Protein AF-A0A6B3C940-F1 (afdb_monomer_lite)

InterPro domains:
  IPR001482 Type II/IV secretion system domain [PF00437] (2-146)
  IPR027417 P-loop containing nucleoside triphosphate hydrolase [G3DSA:3.40.50.300] (10-146)
  IPR027417 P-loop containing nucleoside triphosphate hydrolase [SSF52540] (2-145)

Structure (mmCIF, N/CA/C/O backbone):
data_AF-A0A6B3C940-F1
#
_entry.id   AF-A0A6B3C940-F1
#
loop_
_atom_site.group_PDB
_atom_site.id
_atom_site.type_symbol
_atom_site.label_atom_id
_atom_site.label_alt_id
_atom_site.label_comp_id
_atom_site.label_asym_id
_atom_site.label_entity_id
_atom_site.label_seq_id
_atom_site.pdbx_PDB_ins_code
_atom_site.Cartn_x
_atom_site.Cartn_y
_atom_site.Cartn_z
_atom_site.occupancy
_atom_site.B_iso_or_equiv
_atom_site.auth_seq_id
_atom_site.auth_comp_id
_atom_site.auth_asym_id
_atom_site.auth_atom_id
_atom_site.pdbx_PDB_model_num
ATOM 1 N N . TYR A 1 1 ? 29.501 3.922 1.424 1.00 78.38 1 TYR A N 1
ATOM 2 C CA . TYR A 1 1 ? 28.466 4.192 2.441 1.00 78.38 1 TYR A CA 1
ATOM 3 C C . TYR A 1 1 ? 27.415 3.102 2.311 1.00 78.38 1 TYR A C 1
ATOM 5 O O . TYR A 1 1 ? 27.177 2.661 1.195 1.00 78.38 1 TYR A O 1
ATOM 13 N N . VAL A 1 2 ? 26.860 2.609 3.416 1.00 84.44 2 VAL A N 1
ATOM 14 C CA . VAL A 1 2 ? 25.810 1.578 3.408 1.00 84.44 2 VAL A CA 1
ATOM 15 C C . VAL A 1 2 ? 24.612 2.154 4.147 1.00 84.44 2 VAL A C 1
ATOM 17 O O . VAL A 1 2 ? 24.773 2.667 5.253 1.00 84.44 2 VAL A O 1
ATOM 20 N N . THR A 1 3 ? 23.434 2.076 3.536 1.00 82.44 3 THR A N 1
ATOM 21 C CA . THR A 1 3 ? 22.167 2.509 4.135 1.00 82.44 3 THR A CA 1
ATOM 22 C C . THR A 1 3 ? 21.304 1.274 4.340 1.00 82.44 3 THR A C 1
ATOM 24 O O . THR A 1 3 ? 21.071 0.529 3.394 1.00 82.44 3 THR A O 1
ATOM 27 N N . ILE A 1 4 ? 20.838 1.043 5.568 1.00 83.06 4 ILE A N 1
ATOM 28 C CA . ILE A 1 4 ? 19.962 -0.086 5.903 1.00 83.06 4 ILE A CA 1
ATOM 29 C C . ILE A 1 4 ? 18.574 0.459 6.223 1.00 83.06 4 ILE A C 1
ATOM 31 O O . ILE A 1 4 ? 18.421 1.286 7.124 1.00 83.06 4 ILE A O 1
ATOM 35 N N . ARG A 1 5 ? 17.554 -0.027 5.512 1.00 78.19 5 ARG A N 1
ATOM 36 C CA . ARG A 1 5 ? 16.158 0.343 5.749 1.00 78.19 5 ARG A CA 1
ATOM 37 C C . ARG A 1 5 ? 15.486 -0.691 6.649 1.00 78.19 5 ARG A C 1
ATOM 39 O O . ARG A 1 5 ? 15.365 -1.857 6.288 1.00 78.19 5 ARG A O 1
ATOM 46 N N . ARG A 1 6 ? 15.048 -0.271 7.839 1.00 82.00 6 ARG A N 1
ATOM 47 C CA . ARG A 1 6 ? 14.323 -1.131 8.787 1.00 82.00 6 ARG A CA 1
ATOM 48 C C . ARG A 1 6 ? 12.848 -0.748 8.823 1.00 82.00 6 ARG A C 1
ATOM 50 O O . ARG A 1 6 ? 12.506 0.390 9.124 1.00 82.00 6 ARG A O 1
ATOM 57 N N . HIS A 1 7 ? 11.978 -1.723 8.586 1.00 80.56 7 HIS A N 1
ATOM 58 C CA . HIS A 1 7 ? 10.528 -1.565 8.695 1.00 80.56 7 HIS A CA 1
ATOM 59 C C . HIS A 1 7 ? 10.085 -2.018 10.091 1.00 80.56 7 HIS A C 1
ATOM 61 O O . HIS A 1 7 ? 9.946 -3.213 10.330 1.00 80.56 7 HIS A O 1
ATOM 67 N N . SER A 1 8 ? 9.934 -1.082 11.032 1.00 72.69 8 SER A N 1
ATOM 68 C CA . SER A 1 8 ? 9.575 -1.377 12.432 1.00 72.69 8 SER A CA 1
ATOM 69 C C . SER A 1 8 ? 8.089 -1.690 12.634 1.00 72.69 8 SER A C 1
ATOM 71 O O . SER A 1 8 ? 7.753 -2.467 13.518 1.00 72.69 8 SER A O 1
ATOM 73 N N . MET A 1 9 ? 7.214 -1.139 11.789 1.00 78.62 9 MET A N 1
ATOM 74 C CA . MET A 1 9 ? 5.753 -1.252 11.887 1.00 78.62 9 MET A CA 1
ATOM 75 C C . MET A 1 9 ? 5.179 -2.100 10.743 1.00 78.62 9 MET A C 1
ATOM 77 O O . MET A 1 9 ? 4.334 -1.644 9.973 1.00 78.62 9 MET A O 1
ATOM 81 N N . ARG A 1 10 ? 5.685 -3.330 10.576 1.00 82.25 10 ARG A N 1
ATOM 82 C CA . ARG A 1 10 ? 5.200 -4.251 9.523 1.00 82.25 10 ARG A CA 1
ATOM 83 C C . ARG A 1 10 ? 3.754 -4.701 9.744 1.00 82.25 10 ARG A C 1
ATOM 85 O O . ARG A 1 10 ? 3.058 -4.976 8.779 1.00 82.25 10 ARG A O 1
ATOM 92 N N . HIS A 1 11 ? 3.311 -4.723 10.998 1.00 84.38 11 HIS A N 1
ATOM 93 C CA . HIS A 1 11 ? 1.992 -5.201 11.406 1.00 84.38 11 HIS A CA 1
ATOM 94 C C . HIS A 1 11 ? 1.154 -4.099 12.062 1.00 84.38 11 HIS A C 1
ATOM 96 O O . HIS A 1 11 ? 0.402 -4.407 12.976 1.00 84.38 11 HIS A O 1
ATOM 102 N N . ALA A 1 12 ? 1.289 -2.836 11.645 1.00 88.44 12 ALA A N 1
ATOM 103 C CA . ALA A 1 12 ? 0.435 -1.766 12.166 1.00 88.44 12 ALA A CA 1
ATOM 104 C C . ALA A 1 12 ? -1.043 -2.016 11.815 1.00 88.44 12 ALA A C 1
ATOM 106 O O . ALA A 1 12 ? -1.332 -2.462 10.704 1.00 88.44 12 ALA A O 1
ATOM 107 N N . ASP A 1 13 ? -1.967 -1.744 12.736 1.00 94.31 13 ASP A N 1
ATOM 108 C CA . ASP A 1 13 ? -3.395 -1.514 12.449 1.00 94.31 13 ASP A CA 1
ATOM 109 C C . ASP A 1 13 ? -3.792 -0.051 12.686 1.00 94.31 13 ASP A C 1
ATOM 111 O O . ASP A 1 13 ? -2.944 0.796 12.965 1.00 94.31 13 ASP A O 1
ATOM 115 N N . LEU A 1 14 ? -5.064 0.291 12.459 1.00 96.69 14 LEU A N 1
ATOM 116 C CA . LEU A 1 14 ? -5.561 1.650 12.689 1.00 96.69 14 LEU A CA 1
ATOM 117 C C . LEU A 1 14 ? -5.625 2.006 14.181 1.00 96.69 14 LEU A C 1
ATOM 119 O O . LEU A 1 14 ? -5.414 3.169 14.521 1.00 96.69 14 LEU A O 1
ATOM 123 N N . GLY A 1 15 ? -5.847 1.025 15.061 1.00 96.75 15 GLY A N 1
ATOM 124 C CA . GLY A 1 15 ? -5.856 1.230 16.509 1.00 96.75 15 GLY A CA 1
ATOM 125 C C . GLY A 1 15 ? -4.479 1.642 17.028 1.00 96.75 15 GLY A C 1
ATOM 126 O O . GLY A 1 15 ? -4.376 2.582 17.819 1.00 96.75 15 GLY A O 1
ATOM 127 N N . ASP A 1 16 ? -3.413 1.029 16.504 1.00 95.38 16 ASP A N 1
ATOM 128 C CA . ASP A 1 16 ? -2.031 1.451 16.760 1.00 95.38 16 ASP A CA 1
ATOM 129 C C . ASP A 1 16 ? -1.819 2.930 16.393 1.00 95.38 16 ASP A C 1
ATOM 131 O O . ASP A 1 16 ? -1.175 3.678 17.131 1.00 95.38 16 ASP A O 1
ATOM 135 N N . LEU A 1 17 ? -2.375 3.381 15.261 1.00 95.88 17 LEU A N 1
ATOM 136 C CA . LEU A 1 17 ? -2.228 4.768 14.805 1.00 95.88 17 LEU A CA 1
ATOM 137 C C . LEU A 1 17 ? -2.989 5.760 15.686 1.00 95.88 17 LEU A C 1
ATOM 139 O O . LEU A 1 17 ? -2.483 6.861 15.919 1.00 95.88 17 LEU A O 1
ATOM 143 N N . VAL A 1 18 ? -4.159 5.372 16.199 1.00 97.44 18 VAL A N 1
ATOM 144 C CA . VAL A 1 18 ? -4.887 6.155 17.209 1.00 97.44 18 VAL A CA 1
ATOM 145 C C . VAL A 1 18 ? -4.081 6.241 18.501 1.00 97.44 18 VAL A C 1
ATOM 147 O O . VAL A 1 18 ? -3.907 7.333 19.042 1.00 97.44 18 VAL A O 1
ATOM 150 N N . GLY A 1 19 ? -3.515 5.123 18.967 1.00 96.31 19 GLY A N 1
ATOM 151 C CA . GLY A 1 19 ? -2.667 5.090 20.163 1.00 96.31 19 GLY A CA 1
ATOM 152 C C . GLY A 1 19 ? -1.415 5.969 20.052 1.00 96.31 19 GLY A C 1
ATOM 153 O O . GLY A 1 19 ? -0.971 6.545 21.044 1.00 96.31 19 GLY A O 1
ATOM 154 N N . LEU A 1 20 ? -0.876 6.122 18.840 1.00 93.69 20 LEU A N 1
ATOM 155 C CA . LEU A 1 20 ? 0.247 7.014 18.533 1.00 93.69 20 LEU A CA 1
ATOM 156 C C . LEU A 1 20 ? -0.168 8.477 18.291 1.00 93.69 20 LEU A C 1
ATOM 158 O O . LEU A 1 20 ? 0.703 9.322 18.080 1.00 93.69 20 LEU A O 1
ATOM 162 N N . GLY A 1 21 ? -1.468 8.790 18.286 1.00 94.75 21 GLY A N 1
ATOM 163 C CA . GLY A 1 21 ? -1.989 10.126 17.980 1.00 94.75 21 GLY A CA 1
ATOM 164 C C . GLY A 1 21 ? -1.791 10.557 16.522 1.00 94.75 21 GLY A C 1
ATOM 165 O O . GLY A 1 21 ? -1.829 11.749 16.227 1.00 94.75 21 GLY A O 1
ATOM 166 N N . MET A 1 22 ? -1.553 9.611 15.605 1.00 93.75 22 MET A N 1
ATOM 167 C CA . MET A 1 22 ? -1.385 9.893 14.173 1.00 93.75 22 MET A CA 1
ATOM 168 C C . MET A 1 22 ? -2.729 10.185 13.493 1.00 93.75 22 MET A C 1
ATOM 170 O O . MET A 1 22 ? -2.787 10.981 12.556 1.00 93.75 22 MET A O 1
ATOM 174 N N . ILE A 1 23 ? -3.794 9.537 13.967 1.00 96.25 23 ILE A N 1
ATOM 175 C CA . ILE A 1 23 ? -5.184 9.766 13.568 1.00 96.25 23 ILE A CA 1
ATOM 176 C C . ILE A 1 23 ? -6.066 9.770 14.819 1.00 96.25 23 ILE A C 1
ATOM 178 O O . ILE A 1 23 ? -5.684 9.217 15.849 1.00 96.25 23 ILE A O 1
ATOM 182 N N . ASP A 1 24 ? -7.246 10.376 14.738 1.00 97.75 24 ASP A N 1
ATOM 183 C CA . ASP A 1 24 ? -8.251 10.297 15.799 1.00 97.75 24 ASP A CA 1
ATOM 184 C C . ASP A 1 24 ? -9.264 9.152 15.546 1.00 97.75 24 ASP A C 1
ATOM 186 O O . ASP A 1 24 ? -9.336 8.629 14.427 1.00 97.75 24 ASP A O 1
ATOM 190 N N . PRO A 1 25 ? -10.071 8.755 16.553 1.00 98.12 25 PRO A N 1
ATOM 191 C CA . PRO A 1 25 ? -11.047 7.667 16.410 1.00 98.12 25 PRO A CA 1
ATOM 192 C C . PRO A 1 25 ? -12.117 7.895 15.330 1.00 98.12 25 PRO A C 1
ATOM 194 O O . PRO A 1 25 ? -12.647 6.939 14.762 1.00 98.12 25 PRO A O 1
ATOM 197 N N . THR A 1 26 ? -12.452 9.153 15.026 1.00 98.25 26 THR A N 1
ATOM 198 C CA . THR A 1 26 ? -13.408 9.486 13.959 1.00 98.25 26 THR A CA 1
ATOM 199 C C . THR A 1 26 ? -12.800 9.152 12.605 1.00 98.25 26 THR A C 1
ATOM 201 O O . THR A 1 26 ? -13.445 8.513 11.769 1.00 98.25 26 THR A O 1
ATOM 204 N N . LEU A 1 27 ? -11.541 9.546 12.398 1.00 97.62 27 LEU A N 1
ATOM 205 C CA . LEU A 1 27 ? -10.813 9.242 11.173 1.00 97.62 27 LEU A CA 1
ATOM 206 C C . LEU A 1 27 ? -10.536 7.739 11.032 1.00 97.62 27 LEU A C 1
ATOM 208 O O . LEU A 1 27 ? -10.681 7.210 9.931 1.00 97.62 27 LEU A O 1
ATOM 212 N N . GLU A 1 28 ? -10.220 7.033 12.124 1.00 98.31 28 GLU A N 1
ATOM 213 C CA . GLU A 1 28 ? -10.146 5.564 12.130 1.00 98.31 28 GLU A CA 1
ATOM 214 C C . GLU A 1 28 ? -11.445 4.946 11.593 1.00 98.31 28 GLU A C 1
ATOM 216 O O . GLU A 1 28 ? -11.409 4.156 10.645 1.00 98.31 28 GLU A O 1
ATOM 221 N N . ALA A 1 29 ? -12.590 5.304 12.183 1.00 98.31 29 ALA A N 1
ATOM 222 C CA . ALA A 1 29 ? -13.880 4.736 11.803 1.00 98.31 29 ALA A CA 1
ATOM 223 C C . ALA A 1 29 ? -14.227 5.042 10.337 1.00 98.31 29 ALA A C 1
ATOM 225 O O . ALA A 1 29 ? -14.702 4.164 9.612 1.00 98.31 29 ALA A O 1
ATOM 226 N N . PHE A 1 30 ? -13.942 6.265 9.883 1.00 98.38 30 PHE A N 1
ATOM 227 C CA . PHE A 1 30 ? -14.155 6.681 8.499 1.00 98.38 30 PHE A CA 1
ATOM 228 C C . PHE A 1 30 ? -13.292 5.891 7.507 1.00 98.38 30 PHE A C 1
ATOM 230 O O . PHE A 1 30 ? -13.802 5.380 6.508 1.00 98.38 30 PHE A O 1
ATOM 237 N N . LEU A 1 31 ? -11.993 5.757 7.782 1.00 98.25 31 LEU A N 1
ATOM 238 C CA . LEU A 1 31 ? -11.068 5.025 6.919 1.00 98.25 31 LEU A CA 1
ATOM 239 C C . LEU A 1 31 ? -11.410 3.534 6.867 1.00 98.25 31 LEU A C 1
ATOM 241 O O . LEU A 1 31 ? -11.456 2.948 5.784 1.00 98.25 31 LEU A O 1
ATOM 245 N N . ARG A 1 32 ? -11.733 2.942 8.021 1.00 98.12 32 ARG A N 1
ATOM 246 C CA . ARG A 1 32 ? -12.223 1.565 8.130 1.00 98.12 32 ARG A CA 1
ATOM 247 C C . ARG A 1 32 ? -13.466 1.344 7.269 1.00 98.12 32 ARG A C 1
ATOM 249 O O . ARG A 1 32 ? -13.531 0.374 6.516 1.00 98.12 32 ARG A O 1
ATOM 256 N N . ALA A 1 33 ? -14.436 2.256 7.344 1.00 98.25 33 ALA A N 1
ATOM 257 C CA . ALA A 1 33 ? -15.643 2.190 6.528 1.00 98.25 33 ALA A CA 1
ATOM 258 C C . ALA A 1 33 ? -15.335 2.312 5.027 1.00 98.25 33 ALA A C 1
ATOM 260 O O . ALA A 1 33 ? -15.894 1.555 4.238 1.00 98.25 33 ALA A O 1
ATOM 261 N N . CYS A 1 34 ? -14.417 3.202 4.628 1.00 98.19 34 CYS A N 1
ATOM 262 C CA . CYS A 1 34 ? -13.990 3.334 3.231 1.00 98.19 34 CYS A CA 1
ATOM 263 C C . CYS A 1 34 ? -13.408 2.027 2.678 1.00 98.19 34 CYS A C 1
ATOM 265 O O . CYS A 1 34 ? -13.807 1.600 1.596 1.00 98.19 34 CYS A O 1
ATOM 267 N N . VAL A 1 35 ? -12.504 1.377 3.422 1.00 97.44 35 VAL A N 1
ATOM 268 C CA . VAL A 1 35 ? -11.894 0.110 2.985 1.00 97.44 35 VAL A CA 1
ATOM 269 C C . VAL A 1 35 ? -12.950 -0.989 2.886 1.00 97.44 35 VAL A C 1
ATOM 271 O O . VAL A 1 35 ? -13.022 -1.673 1.867 1.00 97.44 35 VAL A O 1
ATOM 274 N N . ARG A 1 36 ? -13.816 -1.139 3.891 1.00 96.38 36 ARG A N 1
ATOM 275 C CA . ARG A 1 36 ? -14.862 -2.179 3.883 1.00 96.38 36 ARG A CA 1
ATOM 276 C C . ARG A 1 36 ? -15.942 -1.955 2.829 1.00 96.38 36 ARG A C 1
ATOM 278 O O . ARG A 1 36 ? -16.543 -2.915 2.375 1.00 96.38 36 ARG A O 1
ATOM 285 N N . ALA A 1 37 ? -16.177 -0.707 2.433 1.00 96.38 37 ALA A N 1
ATOM 286 C CA . ALA A 1 37 ? -17.085 -0.348 1.347 1.00 96.38 37 ALA A CA 1
ATOM 287 C C . ALA A 1 37 ? -16.401 -0.331 -0.033 1.00 96.38 37 ALA A C 1
ATOM 289 O O . ALA A 1 37 ? -16.937 0.284 -0.959 1.00 96.38 37 ALA A O 1
ATOM 290 N N . GLU A 1 38 ? -15.210 -0.934 -0.144 1.00 94.94 38 GLU A N 1
ATOM 291 C CA . GLU A 1 38 ? -14.440 -1.079 -1.388 1.00 94.94 38 GLU A CA 1
ATOM 292 C C . GLU A 1 38 ? -14.206 0.261 -2.105 1.00 94.94 38 GLU A C 1
ATOM 294 O O . GLU A 1 38 ? -14.188 0.359 -3.330 1.00 94.94 38 GLU A O 1
ATOM 299 N N . LYS A 1 39 ? -14.035 1.346 -1.337 1.00 95.56 39 LYS A N 1
ATOM 300 C CA . LYS A 1 39 ? -13.722 2.654 -1.912 1.00 95.56 39 LYS A CA 1
ATOM 301 C C . LYS A 1 39 ? -12.257 2.733 -2.307 1.00 95.56 39 LYS A C 1
ATOM 303 O O . LYS A 1 39 ? -11.367 2.290 -1.584 1.00 95.56 39 LYS A O 1
ATOM 308 N N . ASN A 1 40 ? -12.019 3.398 -3.430 1.00 93.69 40 ASN A N 1
ATOM 309 C CA . ASN A 1 40 ? -10.687 3.788 -3.856 1.00 93.69 40 ASN A CA 1
ATOM 310 C C . ASN A 1 40 ? -10.104 4.824 -2.878 1.00 93.69 40 ASN A C 1
ATOM 312 O O . ASN A 1 40 ? -10.696 5.884 -2.668 1.00 93.69 40 ASN A O 1
ATOM 316 N N . VAL A 1 41 ? -8.936 4.532 -2.297 1.00 94.56 41 VAL A N 1
ATOM 317 C CA . VAL A 1 41 ? -8.251 5.404 -1.328 1.00 94.56 41 VAL A CA 1
ATOM 318 C C . VAL A 1 41 ? -6.853 5.742 -1.837 1.00 94.56 41 VAL A C 1
ATOM 320 O O . VAL A 1 41 ? -6.062 4.853 -2.138 1.00 94.56 41 VAL A O 1
ATOM 323 N N . MET A 1 42 ? -6.531 7.036 -1.889 1.00 93.25 42 MET A N 1
ATOM 324 C CA . MET A 1 42 ? -5.199 7.534 -2.235 1.00 93.25 42 MET A CA 1
ATOM 325 C C . MET A 1 42 ? -4.601 8.278 -1.042 1.00 93.25 42 MET A C 1
ATOM 327 O O . MET A 1 42 ? -5.195 9.226 -0.531 1.00 93.25 42 MET A O 1
ATOM 331 N N . ILE A 1 43 ? -3.409 7.863 -0.610 1.00 94.12 43 ILE A N 1
ATOM 332 C CA . ILE A 1 43 ? -2.696 8.481 0.511 1.00 94.12 43 ILE A CA 1
ATOM 333 C C . ILE A 1 43 ? -1.613 9.404 -0.041 1.00 94.12 43 ILE A C 1
ATOM 335 O O . ILE A 1 43 ? -0.673 8.960 -0.700 1.00 94.12 43 ILE A O 1
ATOM 339 N N . VAL A 1 44 ? -1.714 10.693 0.271 1.00 92.38 44 VAL A N 1
ATOM 340 C CA . VAL A 1 44 ? -0.788 11.730 -0.201 1.00 92.38 44 VAL A CA 1
ATOM 341 C C . VAL A 1 44 ? -0.066 12.358 0.990 1.00 92.38 44 VAL A C 1
ATOM 343 O O . VAL A 1 44 ? -0.598 12.424 2.093 1.00 92.38 44 VAL A O 1
ATOM 346 N N . GLY A 1 45 ? 1.172 12.803 0.784 1.00 91.38 45 GLY A N 1
ATOM 347 C CA . GLY A 1 45 ? 1.973 13.448 1.823 1.00 91.38 45 GLY A CA 1
ATOM 348 C C . GLY A 1 45 ? 3.469 13.426 1.522 1.00 91.38 45 GLY A C 1
ATOM 349 O O . GLY A 1 45 ? 3.935 12.684 0.650 1.00 91.38 45 GLY A O 1
ATOM 350 N N . GLY A 1 46 ? 4.233 14.219 2.274 1.00 88.81 46 GLY A N 1
ATOM 351 C CA . GLY A 1 46 ? 5.688 14.326 2.137 1.00 88.81 46 GLY A CA 1
ATOM 352 C C . GLY A 1 46 ? 6.446 13.021 2.414 1.00 88.81 46 GLY A C 1
ATOM 353 O O . GLY A 1 46 ? 5.882 12.003 2.838 1.00 88.81 46 GLY A O 1
ATOM 354 N N . GLN A 1 47 ? 7.755 13.031 2.161 1.00 83.94 47 GLN A N 1
ATOM 355 C CA . GLN A 1 47 ? 8.635 11.931 2.566 1.00 83.94 47 GLN A CA 1
ATOM 356 C C . GLN A 1 47 ? 8.574 11.744 4.089 1.00 83.94 47 GLN A C 1
ATOM 358 O O . GLN A 1 47 ? 8.432 12.711 4.829 1.00 83.94 47 GLN A O 1
ATOM 363 N N . ALA A 1 48 ? 8.622 10.490 4.548 1.00 82.81 48 ALA A N 1
ATOM 364 C CA . ALA A 1 48 ? 8.512 10.115 5.963 1.00 82.81 48 ALA A CA 1
ATOM 365 C C . ALA A 1 48 ? 7.212 10.529 6.696 1.00 82.81 48 ALA A C 1
ATOM 367 O O . ALA A 1 48 ? 7.110 10.319 7.898 1.00 82.81 48 ALA A O 1
ATOM 368 N N . ALA A 1 49 ? 6.171 10.998 5.996 1.00 88.19 49 ALA A N 1
ATOM 369 C CA . ALA A 1 49 ? 4.879 11.372 6.595 1.00 88.19 49 ALA A CA 1
ATOM 370 C C . ALA A 1 49 ? 4.014 10.183 7.087 1.00 88.19 49 ALA A C 1
ATOM 372 O O . ALA A 1 49 ? 2.825 10.339 7.331 1.00 88.19 49 ALA A O 1
ATOM 373 N N . GLY A 1 50 ? 4.569 8.968 7.165 1.00 90.19 50 GLY A N 1
ATOM 374 C CA . GLY A 1 50 ? 3.837 7.781 7.623 1.00 90.19 50 GLY A CA 1
ATOM 375 C C . GLY A 1 50 ? 2.893 7.137 6.597 1.00 90.19 50 GLY A C 1
ATOM 376 O O . GLY A 1 50 ? 2.151 6.233 6.963 1.00 90.19 50 GLY A O 1
ATOM 377 N N . LYS A 1 51 ? 2.938 7.530 5.314 1.00 93.88 51 LYS A N 1
ATOM 378 C CA . LYS A 1 51 ? 2.045 7.004 4.256 1.00 93.88 51 LYS A CA 1
ATOM 379 C C . LYS A 1 51 ? 2.014 5.478 4.180 1.00 93.88 51 LYS A C 1
ATOM 381 O O . LYS A 1 51 ? 0.945 4.887 4.219 1.00 93.88 51 LYS A O 1
ATOM 386 N N . THR A 1 52 ? 3.183 4.841 4.112 1.00 91.62 52 THR A N 1
ATOM 387 C CA . THR A 1 52 ? 3.275 3.378 4.030 1.00 91.62 52 THR A CA 1
ATOM 388 C C . THR A 1 52 ? 2.782 2.714 5.313 1.00 91.62 52 THR A C 1
ATOM 390 O O . THR A 1 52 ? 2.219 1.630 5.262 1.00 91.62 52 THR A O 1
ATOM 393 N N . THR A 1 53 ? 2.967 3.351 6.473 1.00 93.50 53 THR A N 1
ATOM 394 C CA . THR A 1 53 ? 2.416 2.851 7.740 1.00 93.50 53 THR A CA 1
ATOM 395 C C . THR A 1 53 ? 0.893 2.902 7.714 1.00 93.50 53 THR A C 1
ATOM 397 O O . THR A 1 53 ? 0.265 1.886 7.984 1.00 93.50 53 THR A O 1
ATOM 400 N N . LEU A 1 54 ? 0.308 4.029 7.294 1.00 95.38 54 LEU A N 1
ATOM 401 C CA . LEU A 1 54 ? -1.137 4.152 7.119 1.00 95.38 54 LEU A CA 1
ATOM 402 C C . LEU A 1 54 ? -1.670 3.131 6.109 1.00 95.38 54 LEU A C 1
ATOM 404 O O . LEU A 1 54 ? -2.654 2.461 6.392 1.00 95.38 54 LEU A O 1
ATOM 408 N N . LEU A 1 55 ? -0.992 2.951 4.971 1.00 95.44 55 LEU A N 1
ATOM 409 C CA . LEU A 1 55 ? -1.379 1.958 3.970 1.00 95.44 55 LEU A CA 1
ATOM 410 C C . LEU A 1 55 ? -1.378 0.537 4.550 1.00 95.44 55 LEU A C 1
ATOM 412 O O . LEU A 1 55 ? -2.354 -0.181 4.369 1.00 95.44 55 LEU A O 1
ATOM 416 N N . ARG A 1 56 ? -0.338 0.147 5.304 1.00 94.31 56 ARG A N 1
ATOM 417 C CA . ARG A 1 56 ? -0.296 -1.157 5.995 1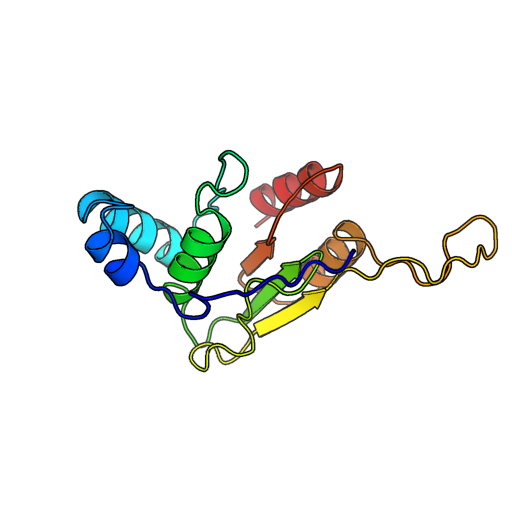.00 94.31 56 ARG A CA 1
ATOM 418 C C . ARG A 1 56 ? -1.440 -1.315 7.001 1.00 94.31 56 ARG A C 1
ATOM 420 O O . ARG A 1 56 ? -2.046 -2.380 7.044 1.00 94.31 56 ARG A O 1
ATOM 427 N N . SER A 1 57 ? -1.767 -0.263 7.751 1.00 95.38 57 SER A N 1
ATOM 428 C CA . SER A 1 57 ? -2.913 -0.275 8.665 1.00 95.38 57 SER A CA 1
ATOM 429 C C . SER A 1 57 ? -4.242 -0.449 7.927 1.00 95.38 57 SER A C 1
ATOM 431 O O . SER A 1 57 ? -5.087 -1.208 8.389 1.00 95.38 57 SER A O 1
ATOM 433 N N . LEU A 1 58 ? -4.419 0.191 6.765 1.00 96.56 58 LEU A N 1
ATOM 434 C CA . LEU A 1 58 ? -5.621 0.026 5.938 1.00 96.56 58 LEU A CA 1
ATOM 435 C C . LEU A 1 58 ? -5.725 -1.364 5.312 1.00 96.56 58 LEU A C 1
ATOM 437 O O . LEU A 1 58 ? -6.836 -1.868 5.176 1.00 96.56 58 LEU A O 1
ATOM 441 N N . LEU A 1 59 ? -4.600 -2.001 4.966 1.00 95.56 59 LEU A N 1
ATOM 442 C CA . LEU A 1 59 ? -4.613 -3.376 4.458 1.00 95.56 59 LEU A CA 1
ATOM 443 C C . LEU A 1 59 ? -5.305 -4.325 5.436 1.00 95.56 59 LEU A C 1
ATOM 445 O O . LEU A 1 59 ? -6.045 -5.186 4.996 1.00 95.56 59 LEU A O 1
ATOM 449 N N . LYS A 1 60 ? -5.128 -4.153 6.751 1.00 94.81 60 LYS A N 1
ATOM 450 C CA . LYS A 1 60 ? -5.785 -5.006 7.757 1.00 94.81 60 LYS A CA 1
ATOM 451 C C . LYS A 1 60 ? -7.310 -4.860 7.819 1.00 94.81 60 LYS A C 1
ATOM 453 O O . LYS A 1 60 ? -7.958 -5.664 8.480 1.00 94.81 60 LYS A O 1
ATOM 458 N N . GLU A 1 61 ? -7.881 -3.848 7.172 1.00 96.62 61 GLU A N 1
ATOM 459 C CA . GLU A 1 61 ? -9.335 -3.694 7.062 1.00 96.62 61 GLU A CA 1
ATOM 460 C C . GLU A 1 61 ? -9.917 -4.362 5.806 1.00 96.62 61 GLU A C 1
ATOM 462 O O . GLU A 1 61 ? -11.138 -4.350 5.636 1.00 96.62 61 GLU A O 1
ATOM 467 N N . ILE A 1 62 ? -9.069 -4.934 4.941 1.00 96.75 62 ILE A N 1
ATOM 468 C CA . ILE A 1 62 ? -9.475 -5.804 3.831 1.00 96.75 62 ILE A CA 1
ATOM 469 C C . ILE A 1 62 ? -9.884 -7.167 4.407 1.00 96.75 62 ILE A C 1
ATOM 471 O O . ILE A 1 62 ? -9.312 -7.630 5.396 1.00 96.75 62 ILE A O 1
ATOM 475 N N . ASP A 1 63 ? -10.894 -7.807 3.813 1.00 96.31 63 ASP A N 1
ATOM 476 C CA . ASP A 1 63 ? -11.307 -9.145 4.239 1.00 96.31 63 ASP A CA 1
ATOM 477 C C . ASP A 1 63 ? -10.138 -10.147 4.060 1.00 96.31 63 ASP A C 1
ATOM 479 O O . ASP A 1 63 ? -9.485 -10.156 3.012 1.00 96.31 63 ASP A O 1
ATOM 483 N N . PRO A 1 64 ? -9.818 -10.985 5.065 1.00 96.25 64 PRO A N 1
ATOM 484 C CA . PRO A 1 64 ? -8.669 -11.892 4.998 1.00 96.25 64 PRO A CA 1
ATOM 485 C C . PRO A 1 64 ? -8.761 -12.959 3.896 1.00 96.25 64 PRO A C 1
ATOM 487 O O . PRO A 1 64 ? -7.721 -13.500 3.496 1.00 96.25 64 PRO A O 1
ATOM 490 N N . ASP A 1 65 ? -9.963 -13.269 3.405 1.00 96.19 65 ASP A N 1
ATOM 491 C CA . ASP A 1 65 ? -10.194 -14.186 2.284 1.00 96.19 65 ASP A CA 1
ATOM 492 C C . ASP A 1 65 ? -10.261 -13.458 0.926 1.00 96.19 65 ASP A C 1
ATOM 494 O O . ASP A 1 65 ? -10.316 -14.105 -0.125 1.00 96.19 65 ASP A O 1
ATOM 498 N N . GLU A 1 66 ? -10.198 -12.123 0.923 1.00 96.75 66 GLU A N 1
ATOM 499 C CA . GLU A 1 66 ? -10.185 -11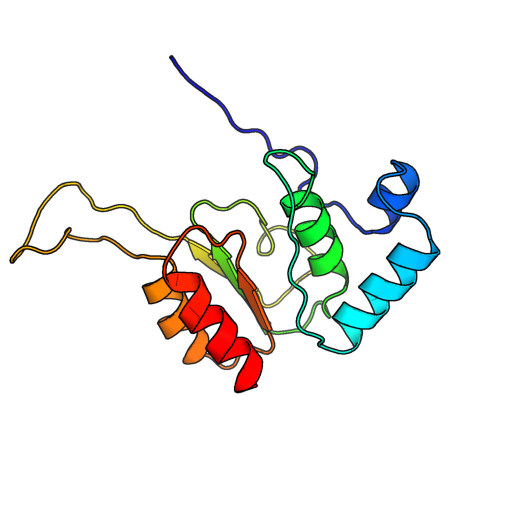.323 -0.294 1.00 96.75 66 GLU A CA 1
ATOM 500 C C . GLU A 1 66 ? -8.879 -11.512 -1.076 1.00 96.75 66 GLU A C 1
ATOM 502 O O . GLU A 1 66 ? -7.772 -11.454 -0.532 1.00 96.75 66 GLU A O 1
ATOM 507 N N . ARG A 1 67 ? -9.001 -11.704 -2.393 1.00 97.06 67 ARG A N 1
ATOM 508 C CA . ARG A 1 67 ? -7.849 -11.833 -3.283 1.00 97.06 67 ARG A CA 1
ATOM 509 C C . ARG A 1 67 ? -7.429 -10.480 -3.835 1.00 97.06 67 ARG A C 1
ATOM 511 O O . ARG A 1 67 ? -8.137 -9.912 -4.665 1.00 97.06 67 ARG A O 1
ATOM 518 N N . PHE A 1 68 ? -6.240 -10.011 -3.474 1.00 97.06 68 PHE A N 1
ATOM 519 C CA . PHE A 1 68 ? -5.708 -8.733 -3.953 1.00 97.06 68 PHE A CA 1
ATOM 520 C C . PHE A 1 68 ? -4.224 -8.815 -4.316 1.00 97.06 68 PHE A C 1
ATOM 522 O O . PHE A 1 68 ? -3.515 -9.737 -3.907 1.00 97.06 68 PHE A O 1
ATOM 529 N N . ALA A 1 69 ? -3.749 -7.850 -5.103 1.00 97.19 69 ALA A N 1
ATOM 530 C CA . ALA A 1 69 ? -2.333 -7.725 -5.446 1.00 97.19 69 ALA A CA 1
ATOM 531 C C . ALA A 1 69 ? -1.680 -6.522 -4.760 1.00 97.19 69 ALA A C 1
ATOM 533 O O . ALA A 1 69 ? -2.320 -5.479 -4.610 1.00 97.19 69 ALA A O 1
ATOM 534 N N . THR A 1 70 ? -0.399 -6.648 -4.402 1.00 96.88 70 THR A N 1
ATOM 535 C CA . THR A 1 70 ? 0.455 -5.502 -4.052 1.00 96.88 70 THR A CA 1
ATOM 536 C C . THR A 1 70 ? 1.480 -5.274 -5.151 1.00 96.88 70 THR A C 1
ATOM 538 O O . THR A 1 70 ? 2.107 -6.222 -5.611 1.00 96.88 70 THR A O 1
ATOM 541 N N . LEU A 1 71 ? 1.619 -4.032 -5.607 1.00 95.50 71 LEU A N 1
ATOM 542 C CA . LEU A 1 71 ? 2.547 -3.624 -6.658 1.00 95.50 71 LEU A CA 1
ATOM 543 C C . LEU A 1 71 ? 3.519 -2.612 -6.062 1.00 95.50 71 LEU A C 1
ATOM 545 O O . LEU A 1 71 ? 3.114 -1.524 -5.642 1.00 95.50 71 LEU A O 1
ATOM 549 N N . GLU A 1 72 ? 4.791 -2.983 -5.989 1.00 94.00 72 GLU A N 1
ATOM 550 C CA . GLU A 1 72 ? 5.798 -2.233 -5.239 1.00 94.00 72 GLU A CA 1
ATOM 551 C C . GLU A 1 72 ? 7.109 -2.126 -6.029 1.00 94.00 72 GLU A C 1
ATOM 553 O O . GLU A 1 72 ? 7.433 -2.990 -6.840 1.00 94.00 72 GLU A O 1
ATOM 558 N N . THR A 1 73 ? 7.862 -1.044 -5.824 1.00 90.44 73 THR A N 1
ATOM 559 C CA . THR A 1 73 ? 9.224 -0.891 -6.366 1.00 90.44 73 THR A CA 1
ATOM 560 C C . THR A 1 73 ? 10.219 -1.775 -5.625 1.00 90.44 73 THR A C 1
ATOM 562 O O . THR A 1 73 ? 11.040 -2.437 -6.246 1.00 90.44 73 THR A O 1
ATOM 565 N N . GLU A 1 74 ? 10.101 -1.783 -4.302 1.00 89.69 74 GLU A N 1
ATOM 566 C CA . GLU A 1 74 ? 10.764 -2.677 -3.359 1.00 89.69 74 GLU A CA 1
ATOM 567 C C . GLU A 1 74 ? 9.693 -3.155 -2.378 1.00 89.69 74 GLU A C 1
ATOM 569 O O . GLU A 1 74 ? 8.815 -2.367 -2.011 1.00 89.69 74 GLU A O 1
ATOM 574 N N . TYR A 1 75 ? 9.753 -4.405 -1.918 1.00 90.50 75 TYR A N 1
ATOM 575 C CA . TYR A 1 75 ? 8.791 -4.873 -0.921 1.00 90.50 75 TYR A CA 1
ATOM 576 C C . TYR A 1 75 ? 8.849 -4.046 0.365 1.00 90.50 75 TYR A C 1
ATOM 578 O O . TYR A 1 75 ? 9.814 -4.079 1.134 1.00 90.50 75 TYR A O 1
ATOM 586 N N . GLU A 1 76 ? 7.750 -3.357 0.646 1.00 90.56 76 GLU A N 1
ATOM 587 C CA . GLU A 1 76 ? 7.553 -2.601 1.866 1.00 90.56 76 GLU A CA 1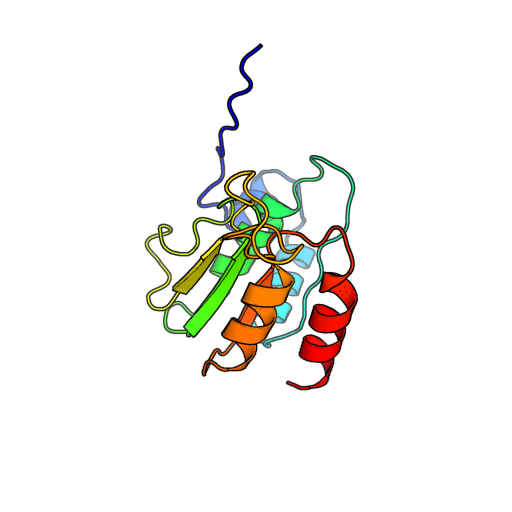
ATOM 588 C C . GLU A 1 76 ? 6.298 -3.049 2.608 1.00 90.56 76 GLU A C 1
ATOM 590 O O . GLU A 1 76 ? 6.297 -3.072 3.839 1.00 90.56 76 GLU A O 1
ATOM 595 N N . LEU A 1 77 ? 5.208 -3.363 1.918 1.00 92.44 77 LEU A N 1
ATOM 596 C CA . LEU A 1 77 ? 3.921 -3.653 2.541 1.00 92.44 77 LEU A CA 1
ATOM 597 C C . LEU A 1 77 ? 3.921 -5.000 3.260 1.00 92.44 77 LEU A C 1
ATOM 599 O O . LEU A 1 77 ? 3.240 -5.124 4.274 1.00 92.44 77 LEU A O 1
ATOM 603 N N . PHE A 1 78 ? 4.696 -5.973 2.766 1.00 91.81 78 PHE A N 1
ATOM 604 C CA . PHE A 1 78 ? 4.779 -7.338 3.308 1.00 91.81 78 PHE A CA 1
ATOM 605 C C . PHE A 1 78 ? 3.395 -7.969 3.539 1.00 91.81 78 PHE A C 1
ATOM 607 O O . PHE A 1 78 ? 3.194 -8.764 4.455 1.00 91.81 78 PHE A O 1
ATOM 614 N N . ALA A 1 79 ? 2.412 -7.617 2.703 1.00 92.44 79 ALA A N 1
ATOM 615 C CA . ALA A 1 79 ? 1.035 -8.074 2.862 1.00 92.44 79 ALA A CA 1
ATOM 616 C C . ALA A 1 79 ? 0.911 -9.604 2.756 1.00 92.44 79 ALA A C 1
ATOM 618 O O . ALA A 1 79 ? 0.046 -10.200 3.385 1.00 92.44 79 ALA A O 1
ATOM 619 N N . HIS A 1 80 ? 1.814 -10.235 2.005 1.00 92.94 80 HIS A N 1
ATOM 620 C CA . HIS A 1 80 ? 1.915 -11.682 1.849 1.00 92.94 80 HIS A CA 1
ATOM 621 C C . HIS A 1 80 ? 2.553 -12.395 3.058 1.00 92.94 80 HIS A C 1
ATOM 623 O O . HIS A 1 80 ? 2.471 -13.615 3.145 1.00 92.94 80 HIS A O 1
ATOM 629 N N . GLU A 1 81 ? 3.159 -11.660 3.999 1.00 91.75 81 GLU A N 1
ATOM 630 C CA . GLU A 1 81 ? 3.830 -12.208 5.193 1.00 91.75 81 GLU A CA 1
ATOM 631 C C . GLU A 1 81 ? 3.137 -11.815 6.510 1.00 91.75 81 GLU A C 1
ATOM 633 O O . GLU A 1 81 ? 3.619 -12.156 7.586 1.00 91.75 81 GLU A O 1
ATOM 638 N N . ASN A 1 82 ? 2.010 -11.095 6.463 1.00 89.81 82 ASN A N 1
ATOM 639 C CA . ASN A 1 82 ? 1.367 -10.554 7.671 1.00 89.81 82 ASN A CA 1
ATOM 640 C C . ASN A 1 82 ? 0.590 -11.588 8.509 1.00 89.81 82 ASN A C 1
ATOM 642 O O . ASN A 1 82 ? 0.089 -11.243 9.578 1.00 89.81 82 ASN A O 1
ATOM 646 N N . GLY A 1 83 ? 0.449 -12.824 8.021 1.00 89.81 83 GLY A N 1
ATOM 647 C CA . GLY A 1 83 ? -0.229 -13.925 8.715 1.00 89.81 83 GLY A CA 1
ATOM 648 C C . GLY A 1 83 ? -1.758 -13.827 8.800 1.00 89.81 83 GLY A C 1
ATOM 649 O O . GLY A 1 83 ? -2.378 -14.734 9.350 1.00 89.81 83 GLY A O 1
ATOM 650 N N . PHE A 1 84 ? -2.372 -12.767 8.265 1.00 91.00 84 PHE A N 1
ATOM 651 C CA . PHE A 1 84 ? -3.823 -12.551 8.300 1.00 91.00 84 PHE A CA 1
ATOM 652 C C . PHE A 1 84 ? -4.482 -12.774 6.934 1.00 91.00 84 PHE A C 1
ATOM 654 O O . PHE A 1 84 ? -5.509 -13.443 6.857 1.00 91.00 84 PHE A O 1
ATOM 661 N N . HIS A 1 85 ? -3.881 -12.268 5.854 1.00 95.81 85 HIS A N 1
ATOM 662 C CA . HIS A 1 85 ? -4.442 -12.398 4.508 1.00 95.81 85 HIS A CA 1
ATOM 663 C C . HIS A 1 85 ? -4.032 -13.717 3.855 1.00 95.81 85 HIS A C 1
ATOM 665 O O . HIS A 1 85 ? -2.848 -14.059 3.814 1.00 95.81 85 HIS A O 1
ATOM 671 N N . ARG A 1 86 ? -5.004 -14.445 3.299 1.00 96.19 86 ARG A N 1
ATOM 672 C CA . ARG A 1 86 ? -4.769 -15.766 2.694 1.00 96.19 86 ARG A CA 1
ATOM 673 C C . ARG A 1 86 ? -4.437 -15.709 1.207 1.00 96.19 86 ARG A C 1
ATOM 675 O O . ARG A 1 86 ? -3.823 -16.639 0.691 1.00 96.19 86 ARG A O 1
ATOM 682 N N . GLN A 1 87 ? -4.859 -14.653 0.510 1.00 96.25 87 GLN A N 1
ATOM 683 C CA . GLN A 1 87 ? -4.808 -14.578 -0.953 1.00 96.25 87 GLN A CA 1
ATOM 684 C C . GLN A 1 87 ? -4.152 -13.286 -1.453 1.00 96.25 87 GLN A C 1
ATOM 686 O O . GLN A 1 87 ? -4.761 -12.481 -2.155 1.00 96.25 87 GLN A O 1
ATOM 691 N N . VAL A 1 88 ? -2.874 -13.105 -1.126 1.00 97.44 88 VAL A N 1
ATOM 692 C CA . VAL A 1 88 ? -2.092 -11.957 -1.603 1.00 97.44 88 VAL A CA 1
ATOM 693 C C . VAL A 1 88 ? -1.249 -12.351 -2.809 1.00 97.44 88 VAL A C 1
ATOM 695 O O . VAL A 1 88 ? -0.532 -13.351 -2.773 1.00 97.44 88 VAL A O 1
ATOM 698 N N . VAL A 1 89 ? -1.302 -11.545 -3.868 1.00 97.56 89 VAL A N 1
ATOM 699 C CA . VAL A 1 89 ? -0.396 -11.635 -5.021 1.00 97.56 89 VAL A CA 1
ATOM 700 C C . VAL A 1 89 ? 0.655 -10.523 -4.910 1.00 97.56 89 VAL A C 1
ATOM 702 O O . VAL A 1 89 ? 0.407 -9.408 -5.373 1.00 97.56 89 VAL A O 1
ATOM 705 N N . PRO A 1 90 ? 1.814 -10.775 -4.277 1.00 96.81 90 PRO A N 1
ATOM 706 C CA . PRO A 1 90 ? 2.873 -9.781 -4.193 1.00 96.81 90 PRO A CA 1
ATOM 707 C C . PRO A 1 90 ? 3.588 -9.639 -5.540 1.00 96.81 90 PRO A C 1
ATOM 709 O O . PRO A 1 90 ? 3.940 -10.633 -6.180 1.00 96.81 90 PRO A O 1
ATOM 712 N N . MET A 1 91 ? 3.791 -8.401 -5.978 1.00 96.44 91 MET A N 1
ATOM 713 C CA . MET A 1 91 ? 4.502 -8.065 -7.206 1.00 96.44 91 MET A CA 1
ATOM 714 C C . MET A 1 91 ? 5.525 -6.963 -6.932 1.00 96.44 91 MET A C 1
ATOM 716 O O . MET A 1 91 ? 5.178 -5.879 -6.465 1.00 96.44 91 MET A O 1
ATOM 720 N N . GLU A 1 92 ? 6.780 -7.230 -7.281 1.00 94.75 92 GLU A N 1
ATOM 721 C CA . GLU A 1 92 ? 7.895 -6.296 -7.126 1.00 94.75 92 GLU A CA 1
ATOM 722 C C . GLU A 1 92 ? 8.481 -5.934 -8.491 1.00 94.75 92 GLU A C 1
ATOM 724 O O . GLU A 1 92 ? 8.644 -6.790 -9.372 1.00 94.75 92 GLU A O 1
ATOM 729 N N . ALA A 1 93 ? 8.747 -4.644 -8.688 1.00 92.19 93 ALA A N 1
ATOM 730 C CA . ALA A 1 93 ? 9.409 -4.145 -9.879 1.00 92.19 93 ALA A CA 1
ATOM 731 C C . ALA A 1 93 ? 10.864 -4.618 -9.879 1.00 92.19 93 ALA A C 1
ATOM 733 O O . ALA A 1 93 ? 11.512 -4.722 -8.842 1.00 92.19 93 ALA A O 1
ATOM 734 N N . ARG A 1 94 ? 11.411 -4.882 -11.062 1.00 90.69 94 ARG A N 1
ATOM 735 C CA . ARG A 1 94 ? 12.791 -5.344 -11.194 1.00 90.69 94 ARG A CA 1
ATOM 736 C C . ARG A 1 94 ? 13.562 -4.365 -12.051 1.00 90.69 94 ARG A C 1
ATOM 738 O O . ARG A 1 94 ? 13.211 -4.139 -13.206 1.00 90.69 94 ARG A O 1
ATOM 745 N N . GLN A 1 95 ? 14.634 -3.811 -11.496 1.00 83.50 95 GLN A N 1
ATOM 746 C CA . GLN A 1 95 ? 15.567 -3.020 -12.288 1.00 83.50 95 GLN A CA 1
ATOM 747 C C . GLN A 1 95 ? 16.256 -3.896 -13.342 1.00 83.50 95 GLN A C 1
ATOM 749 O O . GLN A 1 95 ? 16.420 -5.104 -13.169 1.00 83.50 95 GLN A O 1
ATOM 754 N N . SER A 1 96 ? 16.656 -3.264 -14.442 1.00 82.00 96 SER A N 1
ATOM 755 C CA . SER A 1 96 ? 17.451 -3.894 -15.495 1.00 82.00 96 SER A CA 1
ATOM 756 C C . SER A 1 96 ? 18.716 -4.553 -14.946 1.00 82.00 96 SER A C 1
ATOM 758 O O . SER A 1 96 ? 19.349 -4.022 -14.033 1.00 82.00 96 SER A O 1
ATOM 760 N N . TYR A 1 97 ? 19.160 -5.633 -15.589 1.00 75.81 97 TYR A N 1
ATOM 761 C CA . TYR A 1 97 ? 20.478 -6.222 -15.322 1.00 75.81 97 TYR A CA 1
ATOM 762 C C . TYR A 1 97 ? 21.651 -5.353 -15.813 1.00 75.81 97 TYR A C 1
ATOM 764 O O . TYR A 1 97 ? 22.808 -5.729 -15.655 1.00 75.81 97 TYR A O 1
ATOM 772 N N . GLY A 1 98 ? 21.373 -4.191 -16.410 1.00 71.12 98 GLY A N 1
ATOM 773 C CA . GLY A 1 98 ? 22.378 -3.263 -16.934 1.00 71.12 98 GLY A CA 1
ATOM 774 C C . GLY A 1 98 ? 22.783 -3.553 -18.381 1.00 71.12 98 GLY A C 1
ATOM 775 O O . GLY A 1 98 ? 23.384 -2.700 -19.031 1.00 71.12 98 GLY A O 1
ATOM 776 N N . GLU A 1 99 ? 22.394 -4.708 -18.917 1.00 75.81 99 GLU A N 1
ATOM 777 C CA . GLU A 1 99 ? 22.539 -5.042 -20.330 1.00 75.81 99 GLU A CA 1
ATOM 778 C C . GLU A 1 99 ? 21.398 -4.439 -21.157 1.00 75.81 99 GLU A C 1
ATOM 780 O O . GLU A 1 99 ? 20.244 -4.361 -20.723 1.00 75.81 99 GLU A O 1
ATOM 785 N N . ARG A 1 100 ? 21.721 -4.010 -22.380 1.00 73.62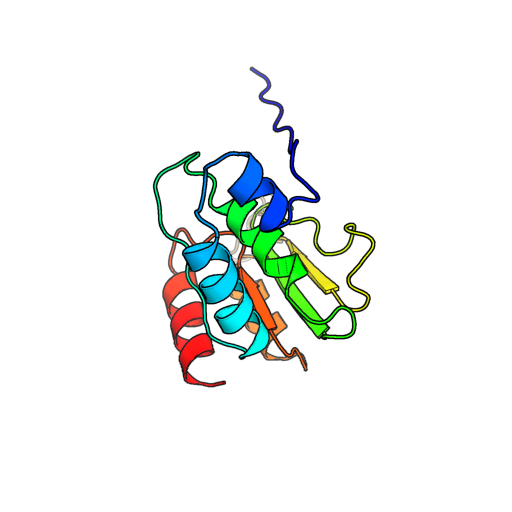 100 ARG A N 1
ATOM 786 C CA . ARG A 1 100 ? 20.736 -3.574 -23.370 1.00 73.62 100 ARG A CA 1
ATOM 787 C C . ARG A 1 100 ? 20.641 -4.612 -24.475 1.00 73.62 100 ARG A C 1
ATOM 789 O O . ARG A 1 100 ? 21.637 -4.882 -25.138 1.00 73.62 100 ARG A O 1
ATOM 796 N N . VAL A 1 101 ? 19.444 -5.143 -24.690 1.00 71.12 101 VAL A N 1
ATOM 797 C CA . VAL A 1 101 ? 19.128 -6.063 -25.789 1.00 71.12 101 VAL A CA 1
ATOM 798 C C . VAL A 1 101 ? 18.115 -5.356 -26.683 1.00 71.12 101 VAL A C 1
ATOM 800 O O . VAL A 1 101 ? 17.093 -4.879 -26.196 1.00 71.12 101 VAL A O 1
ATOM 803 N N . ASP A 1 102 ? 18.440 -5.199 -27.968 1.00 76.88 102 ASP A N 1
ATOM 804 C CA . ASP A 1 102 ? 17.608 -4.503 -28.965 1.00 76.88 102 ASP A CA 1
ATOM 805 C C . ASP A 1 102 ? 17.148 -3.091 -28.544 1.00 76.88 102 ASP A C 1
ATOM 807 O O . ASP A 1 102 ? 16.032 -2.661 -28.815 1.00 76.88 102 ASP A O 1
ATOM 811 N N . GLY A 1 103 ? 18.014 -2.349 -27.844 1.00 69.25 103 GLY A N 1
ATOM 812 C CA . GLY A 1 103 ? 17.714 -0.997 -27.352 1.00 69.25 103 GLY A CA 1
ATOM 813 C C . GLY A 1 103 ? 16.867 -0.951 -26.073 1.00 69.25 103 GLY A C 1
ATOM 814 O O . GLY A 1 103 ? 16.713 0.123 -25.487 1.00 69.25 103 GLY A O 1
ATOM 815 N N . HIS A 1 104 ? 16.399 -2.101 -25.588 1.00 65.94 104 HIS A N 1
ATOM 816 C CA . HIS A 1 104 ? 15.642 -2.236 -24.351 1.00 65.94 104 HIS A CA 1
ATOM 817 C C . HIS A 1 104 ? 16.533 -2.690 -23.196 1.00 65.94 104 HIS A C 1
ATOM 819 O O . HIS A 1 104 ? 17.452 -3.491 -23.360 1.00 65.94 104 HIS A O 1
ATOM 825 N N . SER A 1 105 ? 16.253 -2.167 -22.006 1.00 77.12 105 SER A N 1
ATOM 826 C CA . SER A 1 105 ? 16.842 -2.626 -20.753 1.00 77.12 105 SER A CA 1
ATOM 827 C C . SER A 1 105 ? 16.469 -4.089 -20.505 1.00 77.12 105 SER A C 1
ATOM 829 O O . SER A 1 105 ? 15.320 -4.401 -20.182 1.00 77.12 105 SER A O 1
ATOM 831 N N . ALA A 1 106 ? 17.419 -5.003 -20.676 1.00 79.12 106 ALA A N 1
ATOM 832 C CA . ALA A 1 106 ? 17.140 -6.424 -20.568 1.00 79.12 106 ALA A CA 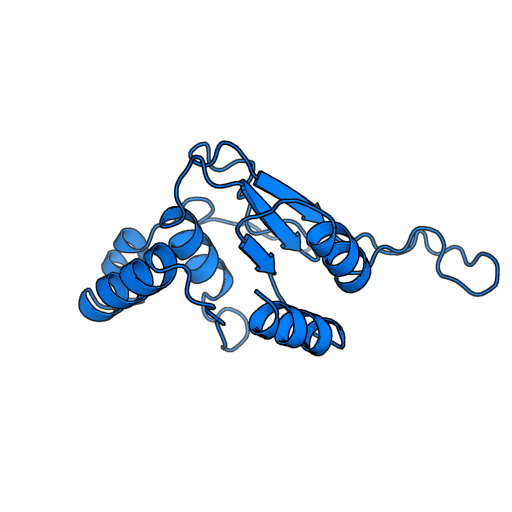1
ATOM 833 C C . ALA A 1 106 ? 16.735 -6.786 -19.133 1.00 79.12 106 ALA A C 1
ATOM 835 O O . ALA A 1 106 ? 17.449 -6.531 -18.161 1.00 79.12 106 ALA A O 1
ATOM 836 N N . GLY A 1 107 ? 15.561 -7.401 -19.006 1.00 81.56 107 GLY A N 1
ATOM 837 C CA . GLY A 1 107 ? 15.038 -7.854 -17.724 1.00 81.56 107 GLY A CA 1
ATOM 838 C C . GLY A 1 107 ? 14.412 -6.767 -16.846 1.00 81.56 107 GLY A C 1
ATOM 839 O O . GLY A 1 107 ? 14.001 -7.095 -15.733 1.00 81.56 107 GLY A O 1
ATOM 840 N N . GLU A 1 108 ? 14.272 -5.529 -17.317 1.00 88.81 108 GLU A N 1
ATOM 841 C CA . GLU A 1 108 ? 13.501 -4.515 -16.593 1.00 88.81 108 GLU A CA 1
ATOM 842 C C . GLU A 1 108 ? 12.015 -4.911 -16.505 1.00 88.81 108 GLU A C 1
ATOM 844 O O . GLU A 1 108 ? 11.423 -5.396 -17.470 1.00 88.81 108 GLU A O 1
ATOM 849 N N . ILE A 1 109 ? 11.427 -4.743 -15.321 1.00 90.81 109 ILE A N 1
ATOM 850 C CA . ILE A 1 109 ? 9.992 -4.885 -15.065 1.00 90.81 109 ILE A CA 1
ATOM 851 C C . ILE A 1 109 ? 9.573 -3.651 -14.281 1.00 90.81 109 ILE A C 1
ATOM 853 O O . ILE A 1 109 ? 9.962 -3.483 -13.125 1.00 90.81 109 ILE A O 1
ATOM 857 N N . THR A 1 110 ? 8.787 -2.789 -14.907 1.00 90.75 110 THR A N 1
ATOM 858 C CA . THR A 1 110 ? 8.312 -1.544 -14.302 1.00 90.75 110 THR A CA 1
ATOM 859 C C . THR A 1 110 ? 7.033 -1.768 -13.494 1.00 90.75 110 THR A C 1
ATOM 861 O O . THR A 1 110 ? 6.313 -2.745 -13.707 1.00 90.75 110 THR A O 1
ATOM 864 N N . LEU A 1 111 ? 6.679 -0.821 -12.614 1.00 91.06 111 LEU A N 1
ATOM 865 C CA . LEU A 1 111 ? 5.359 -0.810 -11.963 1.00 91.06 111 LEU A CA 1
ATOM 866 C C . LEU A 1 111 ? 4.213 -0.847 -12.984 1.00 91.06 111 LEU A C 1
ATOM 868 O O . LEU A 1 111 ? 3.173 -1.451 -12.723 1.00 91.06 111 LEU A O 1
ATOM 872 N N . MET A 1 112 ? 4.411 -0.246 -14.159 1.00 89.38 112 MET A N 1
ATOM 873 C CA . MET A 1 112 ? 3.416 -0.270 -15.222 1.00 89.38 112 MET A CA 1
ATOM 874 C C . MET A 1 112 ? 3.240 -1.675 -15.811 1.00 89.38 112 MET A C 1
ATOM 876 O O . MET A 1 112 ? 2.114 -2.123 -16.028 1.00 89.38 112 MET A O 1
ATOM 880 N N . ASP A 1 113 ? 4.330 -2.421 -15.996 1.00 91.50 113 ASP A N 1
ATOM 881 C CA . ASP A 1 113 ? 4.259 -3.818 -16.438 1.00 91.50 113 ASP A CA 1
ATOM 882 C C . ASP A 1 113 ? 3.513 -4.692 -15.424 1.00 91.50 113 ASP A C 1
ATOM 884 O O . ASP A 1 113 ? 2.712 -5.552 -15.806 1.00 91.50 113 ASP A O 1
ATOM 888 N N . LEU A 1 114 ? 3.736 -4.454 -14.127 1.00 93.38 114 LEU A N 1
ATOM 889 C CA . LEU A 1 114 ? 3.014 -5.141 -13.055 1.00 93.38 114 LEU A CA 1
ATOM 890 C C . LEU A 1 114 ? 1.527 -4.788 -13.057 1.00 93.38 114 LEU A C 1
ATOM 892 O O . LEU A 1 114 ? 0.692 -5.684 -12.946 1.00 93.38 114 LEU A O 1
ATOM 896 N N . MET A 1 115 ? 1.189 -3.512 -13.258 1.00 91.38 115 MET A N 1
ATOM 897 C CA . MET A 1 115 ? -0.196 -3.045 -13.356 1.00 91.38 115 MET A CA 1
ATOM 898 C C . MET A 1 115 ? -0.950 -3.766 -14.475 1.00 91.38 115 MET A C 1
ATOM 900 O O . MET A 1 115 ? -2.015 -4.334 -14.239 1.00 91.38 115 MET A O 1
ATOM 904 N N . TYR A 1 116 ? -0.372 -3.840 -15.678 1.00 90.25 116 TYR A N 1
ATOM 905 C CA . TYR A 1 116 ? -0.993 -4.568 -16.789 1.00 90.25 116 TYR A CA 1
ATOM 906 C C . TYR A 1 116 ? -1.176 -6.062 -16.508 1.00 90.25 116 TYR A C 1
ATOM 908 O O . TYR A 1 116 ? -2.142 -6.659 -16.987 1.00 90.25 116 TYR A O 1
ATOM 916 N N . ARG A 1 117 ? -0.266 -6.682 -15.748 1.00 92.31 117 ARG A N 1
ATOM 917 C CA . ARG A 1 117 ? -0.407 -8.085 -15.331 1.00 92.31 117 ARG A CA 1
ATOM 918 C C . ARG A 1 117 ? -1.521 -8.250 -14.303 1.00 92.31 117 ARG A C 1
ATOM 920 O O . ARG A 1 117 ? -2.348 -9.141 -14.473 1.00 92.31 117 ARG A O 1
ATOM 927 N N . ALA A 1 118 ? -1.572 -7.385 -13.293 1.00 93.31 118 ALA A N 1
ATOM 928 C CA . ALA A 1 118 ? -2.597 -7.408 -12.254 1.00 93.31 118 ALA A CA 1
ATOM 929 C C . ALA A 1 118 ? -4.006 -7.240 -12.843 1.00 93.31 118 ALA A C 1
ATOM 931 O O . ALA A 1 118 ? -4.902 -8.008 -12.507 1.00 93.31 118 ALA A O 1
ATOM 932 N N . LEU A 1 119 ? -4.182 -6.335 -13.812 1.00 90.56 119 LEU A N 1
ATOM 933 C CA . LEU A 1 119 ? -5.463 -6.113 -14.499 1.00 90.56 119 LEU A CA 1
ATOM 934 C C . LEU A 1 119 ? -5.974 -7.322 -15.307 1.00 90.56 119 LEU A C 1
ATOM 936 O O . LEU A 1 119 ? -7.136 -7.349 -15.702 1.00 90.56 119 LEU A O 1
ATOM 940 N N . ARG A 1 120 ? -5.132 -8.328 -15.572 1.00 91.94 120 ARG A N 1
ATOM 941 C CA . ARG A 1 120 ? -5.534 -9.583 -16.241 1.00 91.94 120 ARG A CA 1
ATOM 942 C C . ARG A 1 120 ? -5.903 -10.693 -15.261 1.00 91.94 120 ARG A C 1
ATOM 944 O O . ARG A 1 120 ? -6.225 -11.802 -15.685 1.00 91.94 120 ARG A O 1
ATOM 951 N N . MET A 1 121 ? -5.806 -10.430 -13.964 1.00 93.06 121 MET A N 1
ATOM 952 C CA . MET A 1 121 ? -6.111 -11.387 -12.913 1.00 93.06 121 MET A CA 1
ATOM 953 C C . MET A 1 121 ? -7.485 -11.078 -12.321 1.00 93.06 121 MET A C 1
ATOM 955 O O . MET A 1 121 ? -7.896 -9.928 -12.224 1.00 93.06 121 MET A O 1
ATOM 959 N N . THR A 1 122 ? -8.184 -12.115 -11.867 1.00 94.38 122 THR A N 1
ATOM 960 C CA . THR A 1 122 ? -9.385 -11.953 -11.039 1.00 94.38 122 THR A CA 1
ATOM 961 C C . THR A 1 122 ? -8.955 -11.550 -9.629 1.00 94.38 122 THR A C 1
ATOM 963 O O . THR A 1 122 ? -8.723 -12.414 -8.776 1.00 94.38 122 THR A O 1
ATOM 966 N N . LEU A 1 123 ? -8.756 -10.246 -9.438 1.00 94.50 123 LEU A N 1
ATOM 967 C CA . LEU A 1 123 ? -8.434 -9.595 -8.170 1.00 94.50 123 LEU A CA 1
ATOM 968 C C . LEU A 1 123 ? -9.622 -8.725 -7.757 1.00 94.50 123 LEU A C 1
ATOM 970 O O . LEU A 1 123 ? -10.216 -8.068 -8.607 1.00 94.50 123 LEU A O 1
ATOM 974 N N . ALA A 1 124 ? -9.930 -8.696 -6.465 1.00 94.69 124 ALA A N 1
ATOM 975 C CA . ALA A 1 124 ? -10.885 -7.748 -5.901 1.00 94.69 124 ALA A CA 1
ATOM 976 C C . ALA A 1 124 ? -10.263 -6.351 -5.752 1.00 94.69 124 ALA A C 1
ATOM 978 O O . ALA A 1 124 ? -10.934 -5.345 -5.952 1.00 94.69 124 ALA A O 1
ATOM 979 N N . ARG A 1 125 ? -8.959 -6.280 -5.439 1.00 94.69 125 ARG A N 1
ATOM 980 C CA . ARG A 1 125 ? -8.229 -5.017 -5.255 1.00 94.69 125 ARG A CA 1
ATOM 981 C C . ARG A 1 125 ? -6.813 -5.065 -5.814 1.00 94.69 125 ARG A C 1
ATOM 983 O O . ARG A 1 125 ? -6.157 -6.110 -5.855 1.00 94.69 125 ARG A O 1
ATOM 990 N N . ILE A 1 126 ? -6.319 -3.885 -6.173 1.00 95.06 126 ILE A N 1
ATOM 991 C CA . ILE A 1 126 ? -4.918 -3.632 -6.503 1.00 95.06 126 ILE A CA 1
ATOM 992 C C . ILE A 1 126 ? -4.415 -2.551 -5.552 1.00 95.06 126 ILE A C 1
ATOM 994 O O . ILE A 1 126 ? -4.984 -1.463 -5.478 1.00 95.06 126 ILE A O 1
ATOM 998 N N . VAL A 1 127 ? -3.341 -2.849 -4.830 1.00 95.31 127 VAL A N 1
ATOM 999 C CA . VAL A 1 127 ? -2.690 -1.918 -3.912 1.00 95.31 127 VAL A CA 1
ATOM 1000 C C . VAL A 1 127 ? -1.338 -1.543 -4.487 1.00 95.31 127 VAL A C 1
ATOM 1002 O O . VAL A 1 127 ? -0.498 -2.404 -4.728 1.00 95.31 127 VAL A O 1
ATOM 1005 N N . VAL A 1 128 ? -1.111 -0.251 -4.689 1.00 94.31 128 VAL A N 1
ATOM 1006 C CA . VAL A 1 128 ? 0.163 0.263 -5.195 1.00 94.31 128 VAL A CA 1
ATOM 1007 C C . VAL A 1 128 ? 0.906 0.921 -4.040 1.00 94.31 128 VAL A C 1
ATOM 1009 O O . VAL A 1 128 ? 0.371 1.830 -3.406 1.00 94.31 128 VAL A O 1
ATOM 1012 N N . GLY A 1 129 ? 2.117 0.448 -3.736 1.00 91.38 129 GLY A N 1
ATOM 1013 C CA . GLY A 1 129 ? 2.888 0.929 -2.582 1.00 91.38 129 GLY A CA 1
ATOM 1014 C C . GLY A 1 129 ? 3.280 2.402 -2.707 1.00 91.38 129 GLY A C 1
ATOM 1015 O O . GLY A 1 129 ? 3.129 3.183 -1.766 1.00 91.38 129 GLY A O 1
ATOM 1016 N N . GLU A 1 130 ? 3.742 2.797 -3.889 1.00 89.19 130 GLU A N 1
ATOM 1017 C CA . GLU A 1 130 ? 3.993 4.189 -4.236 1.00 89.19 130 GLU A CA 1
ATOM 1018 C C . GLU A 1 130 ? 3.897 4.407 -5.742 1.00 89.19 130 GLU A C 1
ATOM 1020 O O . GLU A 1 130 ? 4.160 3.507 -6.535 1.00 89.19 130 GLU A O 1
ATOM 1025 N N . VAL A 1 131 ? 3.552 5.633 -6.122 1.00 85.06 131 VAL A N 1
ATOM 1026 C CA . VAL A 1 131 ? 3.536 6.086 -7.509 1.00 85.06 131 VAL A CA 1
ATOM 1027 C C . VAL A 1 131 ? 4.409 7.329 -7.603 1.00 85.06 131 VAL A C 1
ATOM 1029 O O . VAL A 1 131 ? 4.230 8.281 -6.838 1.00 85.06 131 VAL A O 1
ATOM 1032 N N . ARG A 1 132 ? 5.386 7.307 -8.507 1.00 81.06 132 ARG A N 1
ATOM 1033 C CA . ARG A 1 132 ? 6.390 8.362 -8.702 1.00 81.06 132 ARG A CA 1
ATOM 1034 C C . ARG A 1 132 ? 6.458 8.875 -10.137 1.00 81.06 132 ARG A C 1
ATOM 1036 O O . ARG A 1 132 ? 7.163 9.854 -10.378 1.00 81.06 132 ARG A O 1
ATOM 1043 N N . GLY A 1 133 ? 5.755 8.253 -11.077 1.00 82.19 133 GLY A N 1
ATOM 1044 C CA . GLY A 1 133 ? 5.858 8.610 -12.484 1.00 82.19 133 GLY A CA 1
ATOM 1045 C C . GLY A 1 133 ? 4.633 8.233 -13.324 1.00 82.19 133 GLY A C 1
ATOM 1046 O O . GLY A 1 133 ? 3.495 8.402 -12.872 1.00 82.19 133 GLY A O 1
ATOM 1047 N N . PRO A 1 134 ? 4.843 7.808 -14.584 1.00 78.62 134 PRO A N 1
ATOM 1048 C CA . PRO A 1 134 ? 3.781 7.656 -15.582 1.00 78.62 134 PRO A CA 1
ATOM 1049 C C . PRO A 1 134 ? 2.720 6.606 -15.217 1.00 78.62 134 PRO A C 1
ATOM 1051 O O . PRO A 1 134 ? 1.599 6.668 -15.726 1.00 78.62 134 PRO A O 1
ATOM 1054 N N . GLU A 1 135 ? 3.028 5.684 -14.307 1.00 79.38 135 GLU A N 1
ATOM 1055 C CA . GLU A 1 135 ? 2.108 4.665 -13.802 1.00 79.38 135 GLU A CA 1
ATOM 1056 C C . GLU A 1 135 ? 0.863 5.249 -13.103 1.00 79.38 135 GLU A C 1
ATOM 1058 O O . GLU A 1 135 ? -0.164 4.573 -13.027 1.00 79.38 135 GLU A O 1
ATOM 1063 N N . ILE A 1 136 ? 0.899 6.526 -12.686 1.00 83.00 136 ILE A N 1
ATOM 1064 C CA . ILE A 1 136 ? -0.263 7.242 -12.128 1.00 83.00 136 ILE A CA 1
ATOM 1065 C C . ILE A 1 136 ? -1.463 7.231 -13.079 1.00 83.00 136 ILE A C 1
ATOM 1067 O O . ILE A 1 136 ? -2.597 7.074 -12.635 1.00 83.00 136 ILE A O 1
ATOM 1071 N N . VAL A 1 137 ? -1.238 7.371 -14.390 1.00 82.31 137 VAL A N 1
ATOM 1072 C CA . VAL A 1 137 ? -2.333 7.487 -15.366 1.00 82.31 137 VAL A CA 1
ATOM 1073 C C . VAL A 1 137 ? -3.078 6.166 -15.474 1.00 82.31 137 VAL A C 1
ATOM 1075 O O . VAL A 1 137 ? -4.304 6.142 -15.405 1.00 82.31 137 VAL A O 1
ATOM 1078 N N . ALA A 1 138 ? -2.342 5.062 -15.587 1.00 76.62 138 ALA A N 1
ATOM 1079 C CA . ALA A 1 138 ? -2.942 3.739 -15.646 1.00 76.62 138 ALA A CA 1
ATOM 1080 C C . ALA A 1 138 ? -3.635 3.364 -14.331 1.00 76.62 138 ALA A C 1
ATOM 1082 O O . ALA A 1 138 ? -4.704 2.762 -14.364 1.00 76.62 138 ALA A O 1
ATOM 1083 N N . MET A 1 139 ? -3.072 3.762 -13.184 1.00 83.19 139 MET A N 1
ATOM 1084 C CA . MET A 1 139 ? -3.727 3.592 -11.885 1.00 83.19 139 MET A CA 1
ATOM 1085 C C . MET A 1 139 ? -5.071 4.331 -11.843 1.00 83.19 139 MET A C 1
ATOM 1087 O O . MET A 1 139 ? -6.086 3.738 -11.491 1.00 83.19 139 MET A O 1
ATOM 1091 N N . LEU A 1 140 ? -5.103 5.602 -12.255 1.00 83.44 140 LEU A N 1
ATOM 1092 C CA . LEU A 1 140 ? -6.340 6.387 -12.290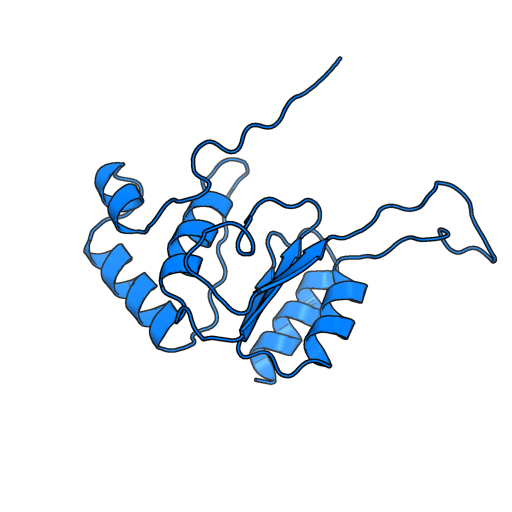 1.00 83.44 140 LEU A CA 1
ATOM 1093 C C . LEU A 1 140 ? -7.373 5.794 -13.259 1.00 83.44 140 LEU A C 1
ATOM 1095 O O . LEU A 1 140 ? -8.554 5.761 -12.933 1.00 83.44 140 LEU A O 1
ATOM 1099 N N . GLN A 1 141 ? -6.941 5.281 -14.413 1.00 81.25 141 GLN A N 1
ATOM 1100 C CA . GLN A 1 141 ? -7.824 4.580 -15.353 1.00 81.25 141 GLN A CA 1
ATOM 1101 C C . GLN A 1 141 ? -8.375 3.271 -14.773 1.00 81.25 141 GLN A C 1
ATOM 1103 O O . GLN A 1 141 ? -9.540 2.942 -14.992 1.00 81.25 141 GLN A O 1
ATOM 1108 N N . ALA A 1 142 ? -7.566 2.522 -14.019 1.00 77.69 142 ALA A N 1
ATOM 1109 C CA . ALA A 1 142 ? -8.030 1.325 -13.324 1.00 77.69 142 ALA A CA 1
ATOM 1110 C C . ALA A 1 142 ? -9.092 1.669 -12.266 1.00 77.69 142 ALA A C 1
ATOM 1112 O O . ALA A 1 142 ? -10.092 0.967 -12.159 1.00 77.69 142 ALA A O 1
ATOM 1113 N N . MET A 1 143 ? -8.929 2.788 -11.552 1.00 79.88 143 MET A N 1
ATOM 1114 C CA . MET A 1 143 ? -9.889 3.258 -10.542 1.00 79.88 143 MET A CA 1
ATOM 1115 C C . MET A 1 143 ? -11.253 3.666 -11.122 1.00 79.88 143 MET A C 1
ATOM 1117 O O . MET A 1 143 ? -12.220 3.731 -10.366 1.00 79.88 143 MET A O 1
ATOM 1121 N N . THR A 1 144 ? -11.345 3.976 -12.420 1.00 75.00 144 THR A N 1
ATOM 1122 C CA . THR A 1 144 ? -12.606 4.372 -13.078 1.00 75.00 144 THR A CA 1
ATOM 1123 C C . THR A 1 144 ? -13.324 3.232 -13.795 1.00 75.00 144 THR A C 1
ATOM 1125 O O . THR A 1 144 ? -14.486 3.396 -14.155 1.00 75.00 144 THR A O 1
ATOM 1128 N N . ASN A 1 145 ? -12.638 2.113 -14.045 1.00 64.19 145 ASN A N 1
ATOM 1129 C CA . ASN A 1 145 ? -13.140 1.007 -14.869 1.00 64.19 145 ASN A CA 1
ATOM 1130 C C . ASN A 1 145 ? -13.550 -0.234 -14.050 1.00 64.19 145 ASN A C 1
ATOM 1132 O O . ASN A 1 145 ? -13.869 -1.262 -14.650 1.00 64.19 145 ASN A O 1
ATOM 1136 N N . GLY A 1 146 ? -13.501 -0.140 -12.718 1.00 54.94 146 GLY A N 1
ATOM 1137 C CA . GLY A 1 146 ? -13.936 -1.159 -11.757 1.00 54.94 146 GLY A CA 1
ATOM 1138 C C . GLY A 1 146 ? -15.206 -0.743 -11.035 1.00 54.94 146 GLY A C 1
ATOM 1139 O O . GLY A 1 146 ? -15.279 0.441 -10.634 1.00 54.94 146 GLY A O 1
#

Organism: NCBI:txid2706042

pLDDT: mean 89.61, std 8.31, range [54.94, 98.38]

Sequence (146 aa):
YVTIRRHSMRHADLGDLVGLGMIDPTLEAFLRACVRAEKNVMIVGGQAAGKTTLLRSLLKEIDPDERFATLETEYELFAHENGFHRQVVPMEARQSYGERVDGHSAGEITLMDLMYRALRMTLARIVVGEVRGPEIVAMLQAMTNG

Radius of gyration: 16.39 Å; chains: 1; bounding box: 46×30×49 Å

Foldseek 3Di:
DDDDDDQPQLQDAVVNCCVVVVDPPVVNVVLLVCLLVLHDDDDDDDPPSCRLVVVLNSLVSHQQAAAEEEQEQDDDNVSVPNVRHDHYHYHHFDAAPPDDDPNDRPPGGDSQNVLVVRVVDPHSYYHYSDDDDDVVVVVVVVNVPD

Secondary structure (DSSP, 8-state):
-------S-TT--HHHHHHTTSS-HHHHHHHHHHHHTT--------TTSSHHHHHHHHHTTS-TT--EEEEESS--S-GGGSSS-S-EEEEE-B---S-EETTEETT-B-HHHHHHHHTTS--SEEEES---STHHHHHHHHHH--